Protein AF-A0A0Q5L2V0-F1 (afdb_monomer_lite)

Sequence (134 aa):
MKGKILFVAGAAVGYVLGARAGRGAYVKIKSQAESLWENPNVQKTVQQAEGFVKENAPVVGKKIQEVAGDAAAKAKSVASKSGDSDVADKVGALADKAESKASDAADAVKDAGRGAKGKGEPGSGPLPGVNAGE

Radius of gyration: 19.87 Å; chains: 1; bounding box: 58×36×46 Å

pLDDT: mean 76.83, std 16.6, range [36.69, 93.81]

Foldseek 3Di:
DVVVVVVVVVVVVCCCVVPPPNPPVCVVVVVVVVVVCPDPVNVVVVVVVLVVLLVCLLVVLVVLLVVLLVVLVVQLVVQVVVVDVVSNVVSNVVSVVSNVVSNVVSVVSNVSNVVVVPDDDPPPDDDDDDPPDD

Structure (mmCIF, N/CA/C/O backbone):
data_AF-A0A0Q5L2V0-F1
#
_entry.id   AF-A0A0Q5L2V0-F1
#
loop_
_atom_site.group_PDB
_atom_site.id
_atom_site.type_symbol
_atom_site.label_atom_id
_atom_site.label_alt_id
_atom_site.label_comp_id
_atom_site.label_asym_id
_atom_site.label_entity_id
_atom_site.label_seq_id
_atom_site.pdbx_PDB_ins_code
_atom_site.Cartn_x
_atom_site.Cartn_y
_atom_site.Cartn_z
_atom_site.occupancy
_atom_site.B_iso_or_equiv
_atom_site.auth_seq_id
_atom_site.auth_comp_id
_atom_site.auth_asym_id
_atom_site.auth_atom_id
_atom_site.pdbx_PDB_model_num
ATOM 1 N N . MET A 1 1 ? 11.753 -10.841 10.329 1.00 67.06 1 MET A N 1
ATOM 2 C CA . MET A 1 1 ? 10.650 -11.206 9.402 1.00 67.06 1 MET A CA 1
ATOM 3 C C . MET A 1 1 ? 9.605 -10.101 9.180 1.00 67.06 1 MET A C 1
ATOM 5 O O . MET A 1 1 ? 8.961 -10.117 8.141 1.00 67.06 1 MET A O 1
ATOM 9 N N . LYS A 1 2 ? 9.447 -9.123 10.089 1.00 66.75 2 LYS A N 1
ATOM 10 C CA . LYS A 1 2 ? 8.356 -8.122 10.074 1.00 66.75 2 LYS A CA 1
ATOM 11 C C . LYS A 1 2 ? 8.223 -7.312 8.764 1.00 66.75 2 LYS A C 1
ATOM 13 O O . LYS A 1 2 ? 7.115 -7.130 8.279 1.00 66.75 2 LYS A O 1
ATOM 18 N N . GLY A 1 3 ? 9.337 -6.914 8.140 1.00 79.00 3 GLY A N 1
ATOM 19 C CA . GLY A 1 3 ? 9.311 -6.144 6.883 1.00 79.00 3 GLY A CA 1
ATOM 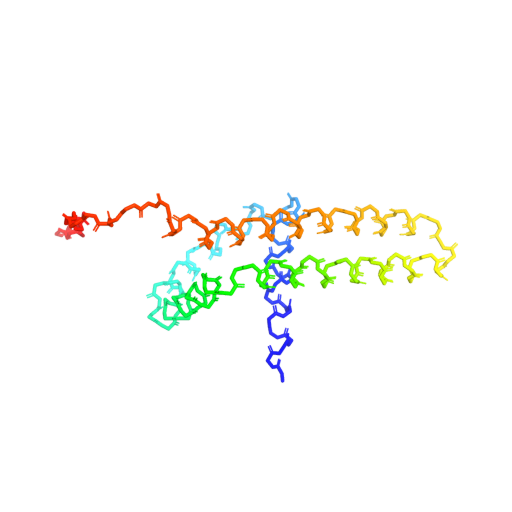20 C C . GLY A 1 3 ? 8.769 -6.909 5.667 1.00 79.00 3 GLY A C 1
ATOM 21 O O . GLY A 1 3 ? 8.180 -6.307 4.778 1.00 79.00 3 GLY A O 1
ATOM 22 N N . LYS A 1 4 ? 8.896 -8.243 5.646 1.00 85.44 4 LYS A N 1
ATOM 23 C CA . LYS A 1 4 ? 8.398 -9.071 4.534 1.00 85.44 4 LYS A CA 1
ATOM 24 C C . LYS A 1 4 ? 6.870 -9.153 4.528 1.00 85.44 4 LYS A C 1
ATOM 26 O O . LYS A 1 4 ? 6.268 -9.155 3.466 1.00 85.44 4 LYS A O 1
ATOM 31 N N . ILE A 1 5 ? 6.254 -9.177 5.710 1.00 88.12 5 ILE A N 1
ATOM 32 C CA . ILE A 1 5 ? 4.794 -9.253 5.859 1.00 88.12 5 ILE A CA 1
ATOM 33 C C . ILE A 1 5 ? 4.144 -7.959 5.361 1.00 88.12 5 ILE A C 1
ATOM 35 O O . ILE A 1 5 ? 3.197 -8.019 4.586 1.00 88.12 5 ILE A O 1
ATOM 39 N N . LEU A 1 6 ? 4.697 -6.798 5.732 1.00 86.44 6 LEU A N 1
ATOM 40 C CA . LEU A 1 6 ? 4.224 -5.502 5.232 1.00 86.44 6 LEU A CA 1
ATOM 41 C C . LEU A 1 6 ? 4.391 -5.373 3.716 1.00 86.44 6 LEU A C 1
ATOM 43 O O . LEU A 1 6 ? 3.486 -4.885 3.048 1.00 86.44 6 LEU A O 1
ATOM 47 N N . PHE A 1 7 ? 5.512 -5.849 3.167 1.00 87.62 7 PHE A N 1
ATOM 48 C CA . PHE A 1 7 ? 5.737 -5.839 1.722 1.00 87.62 7 PHE A CA 1
ATOM 49 C C . PHE A 1 7 ? 4.716 -6.704 0.974 1.00 87.62 7 PHE A C 1
ATOM 51 O O . PHE A 1 7 ? 4.117 -6.243 0.009 1.00 87.62 7 PHE A O 1
ATOM 58 N N . VAL A 1 8 ? 4.467 -7.932 1.443 1.00 90.81 8 VAL A N 1
ATOM 59 C CA . VAL A 1 8 ? 3.471 -8.829 0.835 1.00 90.81 8 VAL A CA 1
ATOM 60 C C . VAL A 1 8 ? 2.061 -8.256 0.964 1.00 90.81 8 VAL A C 1
ATOM 62 O O . VAL A 1 8 ? 1.308 -8.286 -0.004 1.00 90.81 8 VAL A O 1
ATOM 65 N N . ALA A 1 9 ? 1.711 -7.686 2.120 1.00 88.00 9 ALA A N 1
ATOM 66 C CA . ALA A 1 9 ? 0.416 -7.044 2.322 1.00 88.00 9 ALA A CA 1
ATOM 67 C C . ALA A 1 9 ? 0.227 -5.842 1.381 1.00 88.00 9 ALA A C 1
ATOM 69 O O . ALA A 1 9 ? -0.789 -5.755 0.694 1.00 88.00 9 ALA A O 1
ATOM 70 N N . GLY A 1 10 ? 1.223 -4.956 1.284 1.00 86.88 10 GLY A N 1
ATOM 71 C CA . GLY A 1 10 ? 1.196 -3.813 0.370 1.00 86.88 10 GLY A CA 1
ATOM 72 C C . GLY A 1 10 ? 1.131 -4.236 -1.098 1.00 86.88 10 GLY A C 1
ATOM 73 O O . GLY A 1 10 ? 0.352 -3.674 -1.863 1.00 86.88 10 GLY A O 1
ATOM 74 N N . ALA A 1 11 ? 1.877 -5.274 -1.482 1.00 88.94 11 ALA A N 1
ATOM 75 C CA . ALA A 1 11 ? 1.831 -5.837 -2.827 1.00 88.94 11 ALA A CA 1
ATOM 76 C C . ALA A 1 11 ? 0.466 -6.461 -3.145 1.00 88.94 11 ALA A C 1
ATOM 78 O O . ALA A 1 11 ? -0.048 -6.255 -4.239 1.00 88.94 11 ALA A O 1
ATOM 79 N N . ALA A 1 12 ? -0.154 -7.174 -2.201 1.00 85.19 12 ALA A N 1
ATOM 80 C CA . ALA A 1 12 ? -1.489 -7.739 -2.378 1.00 85.19 12 ALA A CA 1
ATOM 81 C C . ALA A 1 12 ? -2.543 -6.638 -2.568 1.00 85.19 12 ALA A C 1
ATOM 83 O O . ALA A 1 12 ? -3.331 -6.695 -3.510 1.00 85.19 12 ALA A O 1
ATOM 84 N N . VAL A 1 13 ? -2.514 -5.600 -1.726 1.00 84.06 13 VAL A N 1
ATOM 85 C CA . VAL A 1 13 ? -3.410 -4.439 -1.843 1.00 84.06 13 VAL A CA 1
ATOM 86 C C . VAL A 1 13 ? -3.183 -3.707 -3.170 1.00 84.06 13 VAL A C 1
ATOM 88 O O . VAL A 1 13 ? -4.137 -3.450 -3.905 1.00 84.06 13 VAL A O 1
ATOM 91 N N . GLY A 1 14 ? -1.926 -3.434 -3.526 1.00 83.31 14 GLY A N 1
ATOM 92 C CA . GLY A 1 14 ? -1.557 -2.787 -4.786 1.00 83.31 14 GLY A CA 1
ATOM 93 C C . GLY A 1 14 ? -1.936 -3.610 -6.018 1.00 83.31 14 GLY A C 1
ATOM 94 O O . GLY A 1 14 ? -2.388 -3.051 -7.013 1.00 83.31 14 GLY A O 1
ATOM 95 N N . TYR A 1 15 ? -1.831 -4.938 -5.946 1.00 81.62 15 TYR A N 1
ATOM 96 C CA . TYR A 1 15 ? -2.258 -5.838 -7.014 1.00 81.62 15 TYR A CA 1
ATOM 97 C C . TYR A 1 15 ? -3.776 -5.830 -7.180 1.00 81.62 15 TYR A C 1
ATOM 99 O O . TYR A 1 15 ? -4.265 -5.762 -8.299 1.00 81.62 15 TYR A O 1
ATOM 107 N N . VAL A 1 16 ? -4.538 -5.832 -6.086 1.00 75.88 16 VAL A N 1
ATOM 108 C CA . VAL A 1 16 ? -6.005 -5.781 -6.140 1.00 75.88 16 VAL A CA 1
ATOM 109 C C . VAL A 1 16 ? -6.509 -4.449 -6.712 1.00 75.88 16 VAL A C 1
ATOM 111 O O . VAL A 1 16 ? -7.464 -4.440 -7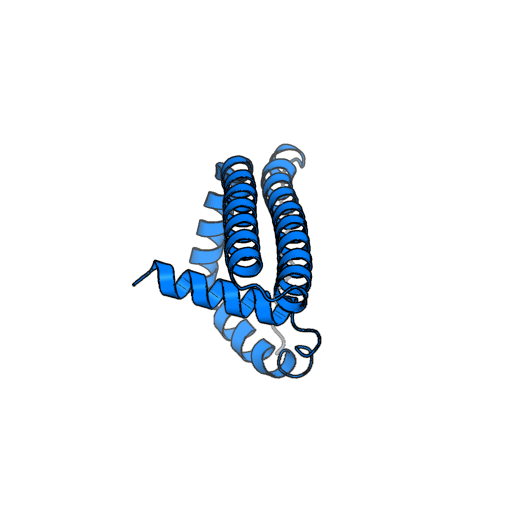.486 1.00 75.88 16 VAL A O 1
ATOM 114 N N . LEU A 1 17 ? -5.860 -3.334 -6.365 1.00 75.25 17 LEU A N 1
ATOM 115 C CA . LEU A 1 17 ? -6.195 -2.000 -6.880 1.00 75.25 17 LEU A CA 1
ATOM 116 C C . LEU A 1 17 ? -5.684 -1.756 -8.313 1.00 75.25 17 LEU A C 1
ATOM 118 O O . LEU A 1 17 ? -6.328 -1.036 -9.072 1.00 75.25 17 LEU A O 1
ATOM 122 N N . GLY A 1 18 ? -4.540 -2.334 -8.691 1.00 70.94 18 GLY A N 1
ATOM 123 C CA . GLY A 1 18 ? -3.891 -2.122 -9.990 1.00 70.94 18 GLY A CA 1
ATOM 124 C C . GLY A 1 18 ? -4.248 -3.149 -11.069 1.00 70.94 18 GLY A C 1
ATOM 125 O O . GLY A 1 18 ? -4.196 -2.837 -12.261 1.00 70.94 18 GLY A O 1
ATOM 126 N N . ALA A 1 19 ? -4.632 -4.371 -10.693 1.00 70.56 19 ALA A N 1
ATOM 127 C CA . ALA A 1 19 ? -5.022 -5.406 -11.639 1.00 70.56 19 ALA A CA 1
ATOM 128 C C . ALA A 1 19 ? -6.480 -5.205 -12.072 1.00 70.56 19 ALA A C 1
ATOM 130 O O . ALA A 1 19 ? -7.427 -5.378 -11.305 1.00 70.56 19 ALA A O 1
ATOM 131 N N . ARG A 1 20 ? -6.665 -4.918 -13.363 1.00 60.03 20 ARG A N 1
ATOM 132 C CA . ARG A 1 20 ? -7.960 -4.673 -14.030 1.00 60.03 20 ARG A CA 1
ATOM 133 C C . ARG A 1 20 ? -9.012 -5.793 -13.842 1.00 60.03 20 ARG A C 1
ATOM 135 O O . ARG A 1 20 ? -10.179 -5.576 -14.152 1.00 60.03 20 ARG A O 1
ATOM 142 N N . ALA A 1 21 ? -8.628 -6.969 -13.335 1.00 59.59 21 ALA A N 1
ATOM 143 C CA . ALA A 1 21 ? -9.460 -8.172 -13.214 1.00 59.59 21 ALA A CA 1
ATOM 144 C C . ALA A 1 21 ? -10.042 -8.451 -11.801 1.00 59.59 21 ALA A C 1
ATOM 146 O O . ALA A 1 21 ? -10.760 -9.431 -11.620 1.00 59.59 21 ALA A O 1
ATOM 147 N N . GLY A 1 22 ? -9.784 -7.615 -10.788 1.00 56.78 22 GLY A N 1
ATOM 148 C CA . GLY A 1 22 ? -10.079 -7.934 -9.375 1.00 56.78 22 GLY A CA 1
ATOM 149 C C . GLY A 1 22 ? -11.554 -7.966 -8.926 1.00 56.78 22 GLY A C 1
ATOM 150 O O . GLY A 1 22 ? -11.837 -8.343 -7.788 1.00 56.78 22 GLY A O 1
ATOM 151 N N . ARG A 1 23 ? -12.525 -7.592 -9.771 1.00 65.19 23 ARG A N 1
ATOM 152 C CA . ARG A 1 23 ? -13.925 -7.385 -9.334 1.00 65.19 23 ARG A CA 1
ATOM 153 C C . ARG A 1 23 ? -14.667 -8.656 -8.887 1.00 65.19 23 ARG A C 1
ATOM 155 O O . ARG A 1 23 ? -15.574 -8.548 -8.071 1.00 65.19 23 ARG A O 1
ATOM 162 N N . GLY A 1 24 ? -14.286 -9.845 -9.365 1.00 61.75 24 GLY A N 1
ATOM 163 C CA . GLY A 1 24 ? -14.976 -11.105 -9.031 1.00 61.75 24 GLY A CA 1
ATOM 164 C C . GLY A 1 24 ? -14.606 -11.704 -7.666 1.00 61.75 24 GLY A C 1
ATOM 165 O O . GLY A 1 24 ? -15.449 -12.301 -7.000 1.00 61.75 24 GLY A O 1
ATOM 166 N N . ALA A 1 25 ? -13.359 -11.521 -7.222 1.00 64.31 25 ALA A N 1
ATOM 167 C CA . ALA A 1 25 ? -12.867 -12.053 -5.946 1.00 64.31 25 ALA A CA 1
ATOM 168 C C . ALA A 1 25 ? -13.222 -11.154 -4.746 1.00 64.31 25 ALA A C 1
ATOM 170 O O . ALA A 1 25 ? -13.333 -11.639 -3.620 1.00 64.31 25 ALA A O 1
ATOM 171 N N . TYR A 1 26 ? -13.463 -9.862 -4.996 1.00 60.19 26 TYR A N 1
ATOM 172 C CA . TYR A 1 26 ? -13.775 -8.864 -3.969 1.00 60.19 26 TYR A CA 1
ATOM 173 C C . TYR A 1 26 ? -15.003 -9.233 -3.130 1.00 60.19 26 TYR A C 1
ATOM 175 O O . TYR A 1 26 ? -14.992 -9.071 -1.914 1.00 60.19 26 TYR A O 1
ATOM 183 N N . VAL A 1 27 ? -16.050 -9.769 -3.764 1.00 64.19 27 VAL A N 1
ATOM 184 C CA . VAL A 1 27 ? -17.341 -10.015 -3.100 1.00 64.19 27 VAL A CA 1
ATOM 185 C C . VAL A 1 27 ? -17.248 -11.147 -2.073 1.00 64.19 27 VAL A C 1
ATOM 187 O O . VAL A 1 27 ? -17.832 -11.045 -1.000 1.00 64.19 27 VAL A O 1
ATOM 190 N N . LYS A 1 28 ? -16.461 -12.196 -2.352 1.00 63.22 28 LYS A N 1
ATOM 191 C CA . LYS A 1 28 ? -16.260 -13.316 -1.413 1.00 63.22 28 LYS A CA 1
ATOM 192 C C . LYS A 1 28 ? -15.306 -12.965 -0.273 1.00 63.22 28 LYS A C 1
ATOM 194 O O . LYS A 1 28 ? -15.464 -13.459 0.837 1.00 63.22 28 LYS A O 1
ATOM 199 N N . ILE A 1 29 ? -14.321 -12.113 -0.544 1.00 68.31 29 ILE A N 1
ATOM 200 C CA . ILE A 1 29 ? -13.357 -11.674 0.469 1.00 68.31 29 ILE A CA 1
ATOM 201 C C . ILE A 1 29 ? -13.990 -10.624 1.389 1.00 68.31 29 ILE A C 1
ATOM 203 O O . ILE A 1 29 ? -13.641 -10.581 2.562 1.00 68.31 29 ILE A O 1
ATOM 207 N N . LYS A 1 30 ? -14.970 -9.846 0.904 1.00 71.00 30 LYS A N 1
ATOM 208 C CA . LYS A 1 30 ? -15.645 -8.797 1.678 1.00 71.00 30 LYS A CA 1
ATOM 209 C C . LYS A 1 30 ? -16.232 -9.307 2.996 1.00 71.00 30 LYS A C 1
ATOM 211 O O . LYS A 1 30 ? -15.923 -8.735 4.029 1.00 71.00 30 LYS A O 1
ATOM 216 N N . SER A 1 31 ? -16.996 -10.400 2.970 1.00 72.38 31 SER A N 1
ATOM 217 C CA . SER A 1 31 ? -17.627 -10.940 4.184 1.00 72.38 31 SER A CA 1
ATOM 218 C C . SER A 1 31 ? -16.594 -11.403 5.221 1.00 72.38 31 SER A C 1
ATOM 220 O O . SER A 1 31 ? -16.742 -11.129 6.406 1.00 72.38 31 SER A O 1
ATOM 222 N N . GLN A 1 32 ? -15.496 -12.027 4.780 1.00 75.88 32 GLN A N 1
ATOM 223 C CA . GLN A 1 32 ? -14.415 -12.425 5.690 1.00 75.88 32 GLN A CA 1
ATOM 224 C C . GLN A 1 32 ? -13.598 -11.227 6.186 1.00 75.88 32 GLN A C 1
ATOM 226 O O . GLN A 1 32 ? -13.134 -11.222 7.323 1.00 75.88 32 GLN A O 1
ATOM 231 N N . ALA A 1 33 ? -13.428 -10.206 5.346 1.00 80.06 33 ALA A N 1
ATOM 232 C CA . ALA A 1 33 ? -12.765 -8.967 5.718 1.00 80.06 33 ALA A CA 1
ATOM 233 C C . ALA A 1 33 ? -13.593 -8.166 6.730 1.00 80.06 33 ALA A C 1
ATOM 235 O O . ALA A 1 33 ? -13.006 -7.631 7.661 1.00 80.06 33 ALA A O 1
ATOM 236 N N . GLU A 1 34 ? -14.923 -8.128 6.598 1.00 78.56 34 GLU A N 1
ATOM 237 C CA . GLU A 1 34 ? -15.835 -7.488 7.557 1.00 78.56 34 GLU A CA 1
ATOM 238 C C . GLU A 1 34 ? -15.709 -8.134 8.943 1.00 78.56 34 GLU A C 1
ATOM 240 O O . GLU A 1 34 ? -15.420 -7.430 9.908 1.00 78.56 34 GLU A O 1
ATOM 245 N N . SER A 1 35 ? -15.764 -9.468 9.042 1.00 78.44 35 SER A N 1
ATOM 246 C CA . SER A 1 35 ? -15.565 -10.160 10.328 1.00 78.44 35 SER A CA 1
ATOM 247 C C . SER A 1 35 ? -14.178 -9.921 10.938 1.00 78.44 35 SER A C 1
ATOM 249 O O . SER A 1 35 ? -14.023 -9.886 12.158 1.00 78.44 35 SER A O 1
ATOM 251 N N . LEU A 1 36 ? -13.145 -9.752 10.106 1.00 84.00 36 LEU A N 1
ATOM 252 C CA . LEU A 1 36 ? -11.800 -9.436 10.585 1.00 84.00 36 LEU A CA 1
ATOM 253 C C . LEU A 1 36 ? -11.671 -7.965 11.012 1.00 84.00 36 LEU A C 1
ATOM 255 O O . LEU A 1 36 ? -10.950 -7.668 11.962 1.00 84.00 36 LEU A O 1
ATOM 259 N N . TRP A 1 37 ? -12.381 -7.058 10.339 1.00 84.38 37 TRP A N 1
ATOM 260 C CA . TRP A 1 37 ? -12.412 -5.623 10.627 1.00 84.38 37 TRP A CA 1
ATOM 261 C C . TRP A 1 37 ? -13.135 -5.303 11.941 1.00 84.38 37 TRP A C 1
ATOM 263 O O . TRP A 1 37 ? -12.738 -4.388 12.662 1.00 84.38 37 TRP A O 1
ATOM 273 N N . GLU A 1 38 ? -14.152 -6.090 12.297 1.00 84.44 38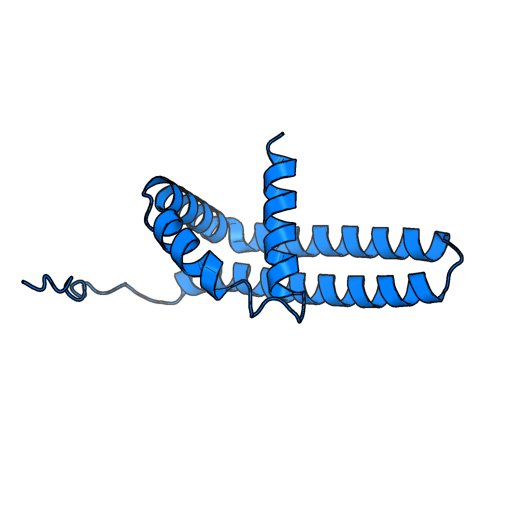 GLU A N 1
ATOM 274 C CA . GLU A 1 38 ? -14.866 -5.974 13.576 1.00 84.44 38 GLU A CA 1
ATOM 275 C C . GLU A 1 38 ? -14.028 -6.416 14.789 1.00 84.44 38 GLU A C 1
ATOM 277 O O . GLU A 1 38 ? -14.387 -6.128 15.931 1.00 84.44 38 GLU A O 1
ATOM 282 N N . ASN A 1 39 ? -12.877 -7.066 14.584 1.00 89.25 39 ASN A N 1
ATOM 283 C CA . ASN A 1 39 ? -12.031 -7.512 15.687 1.00 89.25 39 ASN A CA 1
ATOM 284 C C . ASN A 1 39 ? -11.380 -6.314 16.420 1.00 89.25 39 ASN A C 1
ATOM 286 O O . ASN A 1 39 ? -10.715 -5.488 15.779 1.00 89.25 39 ASN A O 1
ATOM 290 N N . PRO A 1 40 ? -11.448 -6.241 17.767 1.00 83.38 40 PRO A N 1
ATOM 291 C CA . PRO A 1 40 ? -10.879 -5.130 18.540 1.00 83.38 40 PRO A CA 1
ATOM 292 C C . PRO A 1 40 ? -9.368 -4.941 18.327 1.00 83.38 40 PRO A C 1
ATOM 294 O O . PRO A 1 40 ? -8.857 -3.825 18.423 1.00 83.38 40 PRO A O 1
ATOM 297 N N . ASN A 1 41 ? -8.632 -6.005 17.986 1.00 85.44 41 ASN A N 1
ATOM 298 C CA . ASN A 1 41 ? -7.200 -5.909 17.687 1.00 85.44 41 ASN A CA 1
ATOM 299 C C . ASN A 1 41 ? -6.919 -5.143 16.386 1.00 85.44 41 ASN A C 1
ATOM 301 O O . ASN A 1 41 ? -5.932 -4.407 16.299 1.00 85.44 41 ASN A O 1
ATOM 305 N N . VAL A 1 42 ? -7.788 -5.292 15.383 1.00 84.00 42 VAL A N 1
ATOM 306 C CA . VAL A 1 42 ? -7.663 -4.594 14.099 1.00 84.00 42 VAL A CA 1
ATOM 307 C C . VAL A 1 42 ? -8.018 -3.123 14.279 1.00 84.00 42 VAL A C 1
ATOM 309 O O . VAL A 1 42 ? -7.231 -2.271 13.878 1.00 84.00 42 VAL A O 1
ATOM 312 N N . GLN A 1 43 ? -9.100 -2.811 14.996 1.00 85.88 43 GLN A N 1
ATOM 313 C CA . GLN A 1 43 ? -9.470 -1.426 15.312 1.00 85.88 43 GLN A CA 1
ATOM 314 C C . GLN A 1 43 ? -8.369 -0.690 16.083 1.00 85.88 43 GLN A C 1
ATOM 316 O O . GLN A 1 43 ? -8.008 0.429 15.723 1.00 85.88 43 GLN A O 1
ATOM 321 N N . LYS A 1 44 ? -7.768 -1.335 17.093 1.00 85.62 44 LYS A N 1
ATOM 322 C CA . LYS A 1 44 ? -6.656 -0.749 17.855 1.00 85.62 44 LYS A CA 1
ATOM 323 C C . LYS A 1 44 ? -5.444 -0.467 16.967 1.00 85.62 44 LYS A C 1
ATOM 325 O O . LYS A 1 44 ? -4.819 0.581 17.095 1.00 85.62 44 LYS A O 1
ATOM 330 N N . THR A 1 45 ? -5.125 -1.383 16.054 1.00 85.06 45 THR A N 1
ATOM 331 C CA . THR A 1 45 ? -3.996 -1.228 15.126 1.00 85.06 45 THR A CA 1
ATOM 332 C C . THR A 1 45 ? -4.258 -0.120 14.103 1.00 85.06 45 THR A C 1
ATOM 334 O O . THR A 1 45 ? -3.361 0.673 13.827 1.00 85.06 45 THR A O 1
ATOM 337 N N . VAL A 1 46 ? -5.486 -0.018 13.582 1.00 86.25 46 VAL A N 1
ATOM 338 C CA . VAL A 1 46 ? -5.901 1.060 12.668 1.00 86.25 46 VAL A CA 1
ATOM 339 C C . VAL A 1 46 ? -5.832 2.411 13.372 1.00 86.25 46 VAL A C 1
ATOM 341 O O . VAL A 1 46 ? -5.189 3.316 12.857 1.00 86.25 46 VAL A O 1
ATOM 344 N N . GLN A 1 47 ? -6.376 2.534 14.584 1.00 83.62 47 GLN A N 1
ATOM 345 C CA . GLN A 1 47 ? -6.312 3.775 15.365 1.00 83.62 47 GLN A CA 1
ATOM 346 C C . GLN A 1 47 ? -4.869 4.197 15.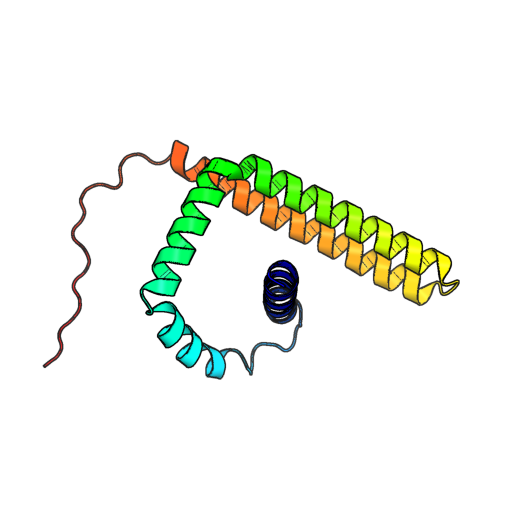681 1.00 83.62 47 GLN A C 1
ATOM 348 O O . GLN A 1 47 ? -4.527 5.375 15.593 1.00 83.62 47 GLN A O 1
ATOM 353 N N . GLN A 1 48 ? -3.993 3.244 16.018 1.00 83.44 48 GLN A N 1
ATOM 354 C CA . GLN A 1 48 ? -2.568 3.520 16.227 1.00 83.44 48 GLN A CA 1
ATOM 355 C C . GLN A 1 48 ? -1.882 3.999 14.943 1.00 83.44 48 GLN A C 1
ATOM 357 O O . GLN A 1 48 ? -1.093 4.945 14.979 1.00 83.44 48 GLN A O 1
ATOM 362 N N . ALA A 1 49 ? -2.189 3.367 13.809 1.00 82.38 49 ALA A N 1
ATOM 363 C CA . ALA A 1 49 ? -1.663 3.767 12.512 1.00 82.38 49 ALA A CA 1
ATOM 364 C C . ALA A 1 49 ? -2.182 5.150 12.090 1.00 82.38 49 ALA A C 1
ATOM 366 O O . ALA A 1 49 ? -1.391 5.972 11.641 1.00 82.38 49 ALA A O 1
ATOM 367 N N . GLU A 1 50 ? -3.467 5.443 12.287 1.00 80.62 50 GLU A N 1
ATOM 368 C CA . GLU A 1 50 ? -4.064 6.755 12.024 1.00 80.62 50 GLU A CA 1
ATOM 369 C C . GLU A 1 50 ? -3.432 7.848 12.884 1.00 80.62 50 GLU A C 1
ATOM 371 O O . GLU A 1 50 ? -3.087 8.904 12.360 1.00 80.62 50 GLU A O 1
ATOM 376 N N . GLY A 1 51 ? -3.216 7.593 14.178 1.00 79.31 51 GLY A N 1
ATOM 377 C CA . GLY A 1 51 ? -2.519 8.525 15.065 1.00 79.31 51 GLY A CA 1
ATOM 378 C C . GLY A 1 51 ? -1.100 8.822 14.578 1.00 79.31 51 GLY A C 1
ATOM 379 O O . GLY A 1 51 ? -0.724 9.984 14.421 1.00 79.31 51 GLY A O 1
ATOM 380 N N . PHE A 1 52 ? -0.347 7.773 14.238 1.00 82.25 52 PHE A N 1
ATOM 381 C CA . PHE A 1 52 ? 1.011 7.909 13.717 1.00 82.25 52 PHE A CA 1
ATOM 382 C C . PHE A 1 52 ? 1.054 8.660 12.380 1.00 82.25 52 PHE A C 1
ATOM 384 O O . PHE A 1 52 ? 1.887 9.550 12.199 1.00 82.25 52 PHE A O 1
ATOM 391 N N . VAL A 1 53 ? 0.155 8.326 11.448 1.00 80.38 53 VAL A N 1
ATOM 392 C CA . VAL A 1 53 ? 0.045 8.982 10.139 1.00 80.38 53 VAL A CA 1
ATOM 393 C C . VAL A 1 53 ? -0.379 10.430 10.302 1.00 80.38 53 VAL A C 1
ATOM 395 O O . VAL A 1 53 ? 0.167 11.279 9.623 1.00 80.38 53 VAL A O 1
ATOM 398 N N . LYS A 1 54 ? -1.295 10.754 11.210 1.00 79.62 54 LYS A N 1
ATOM 399 C CA . LYS A 1 54 ? -1.745 12.130 11.437 1.00 79.62 54 LYS A CA 1
ATOM 400 C C . LYS A 1 54 ? -0.631 13.019 11.988 1.00 79.62 54 LYS A C 1
ATOM 402 O O . LYS A 1 54 ? -0.483 14.156 11.549 1.00 79.62 54 LYS A O 1
ATOM 407 N N . GLU A 1 55 ? 0.171 12.491 12.907 1.00 82.38 55 GLU A N 1
ATOM 408 C CA . GLU A 1 55 ? 1.306 13.204 13.502 1.00 82.38 55 GLU A CA 1
ATOM 409 C C . GLU A 1 55 ? 2.489 13.328 12.527 1.00 82.38 55 GLU A C 1
ATOM 411 O O . GLU A 1 55 ? 3.144 14.366 12.457 1.00 82.38 55 GLU A O 1
ATOM 416 N N . ASN A 1 56 ? 2.723 12.295 11.713 1.00 84.69 56 ASN A N 1
ATOM 417 C CA . ASN A 1 56 ? 3.880 12.206 10.821 1.00 84.69 56 ASN A CA 1
ATOM 418 C C . ASN A 1 56 ? 3.521 12.343 9.335 1.00 84.69 56 ASN A C 1
ATOM 420 O O . ASN A 1 56 ? 4.366 12.082 8.481 1.00 84.69 56 ASN A O 1
ATOM 424 N N . ALA A 1 57 ? 2.307 12.786 9.003 1.00 85.00 57 ALA A N 1
ATOM 425 C CA . ALA A 1 57 ? 1.774 12.897 7.642 1.00 85.00 57 ALA A CA 1
ATOM 426 C C . ALA A 1 57 ? 2.759 13.525 6.640 1.00 85.00 57 ALA A C 1
ATOM 428 O O . ALA A 1 57 ? 3.027 12.909 5.604 1.00 85.00 57 ALA A O 1
ATOM 429 N N . PRO A 1 58 ? 3.370 14.698 6.918 1.00 80.69 58 PRO A N 1
ATOM 430 C CA . PRO A 1 58 ? 4.311 15.299 5.976 1.00 80.69 58 PRO A CA 1
ATOM 431 C C . PRO A 1 58 ? 5.607 14.492 5.813 1.00 80.69 58 PRO A C 1
ATOM 433 O O . PRO A 1 58 ? 6.216 14.539 4.747 1.00 80.69 58 PRO A O 1
ATOM 436 N N . VAL A 1 59 ? 6.036 13.756 6.842 1.00 85.88 59 VAL A N 1
ATOM 437 C CA . VAL A 1 59 ? 7.248 12.922 6.809 1.00 85.88 59 VAL A CA 1
ATOM 438 C C . VAL A 1 59 ? 6.974 11.619 6.060 1.00 85.88 59 VAL A C 1
ATOM 440 O O . VAL A 1 59 ? 7.758 11.224 5.201 1.00 85.88 59 VAL A O 1
ATOM 443 N N . VAL A 1 60 ? 5.839 10.977 6.342 1.00 86.25 60 VAL A N 1
ATOM 444 C CA . VAL A 1 60 ? 5.406 9.732 5.699 1.00 86.25 60 VAL A CA 1
ATOM 445 C C . VAL A 1 60 ? 5.133 9.962 4.215 1.00 86.25 60 VAL A C 1
ATOM 447 O O . VAL A 1 60 ? 5.635 9.199 3.396 1.00 86.25 60 VAL A O 1
ATOM 450 N N . GLY A 1 61 ? 4.432 11.043 3.854 1.00 86.19 61 GLY A N 1
ATOM 451 C CA . GLY A 1 61 ? 4.176 11.394 2.454 1.00 86.19 61 GLY A CA 1
ATOM 452 C C . GLY A 1 61 ? 5.467 11.601 1.657 1.00 86.19 61 GLY A C 1
ATOM 453 O O . GLY A 1 61 ? 5.657 10.969 0.620 1.00 86.19 61 GLY A O 1
ATOM 454 N N . LYS A 1 62 ? 6.412 12.398 2.180 1.00 87.12 62 LYS A N 1
ATOM 455 C CA . LYS A 1 62 ? 7.724 12.591 1.534 1.00 87.12 62 LYS A CA 1
ATOM 456 C C . LYS A 1 62 ? 8.486 11.280 1.370 1.00 87.12 62 LYS A C 1
ATOM 458 O O . LYS A 1 62 ? 9.025 11.016 0.304 1.00 87.12 62 LYS A O 1
ATOM 463 N N . LYS A 1 63 ? 8.496 10.441 2.407 1.00 89.19 63 LYS A N 1
ATOM 464 C CA . LYS A 1 63 ? 9.222 9.169 2.386 1.00 89.19 63 LYS A CA 1
ATOM 465 C C . LYS A 1 63 ? 8.618 8.164 1.407 1.00 89.19 63 LYS A C 1
ATOM 467 O O . LYS A 1 63 ? 9.359 7.402 0.799 1.00 89.19 63 LYS A O 1
ATOM 472 N N . ILE A 1 64 ? 7.296 8.167 1.236 1.00 88.19 64 ILE A N 1
ATOM 473 C CA . ILE A 1 64 ? 6.613 7.365 0.212 1.00 88.19 64 ILE A CA 1
ATOM 474 C C . ILE A 1 64 ? 7.041 7.817 -1.186 1.00 88.19 64 ILE A C 1
ATOM 476 O O . ILE A 1 64 ? 7.396 6.970 -2.001 1.00 88.19 64 ILE A O 1
ATOM 480 N N . GLN A 1 65 ? 7.054 9.128 -1.444 1.00 87.94 65 GLN A N 1
ATOM 481 C CA . GLN A 1 65 ? 7.463 9.685 -2.735 1.00 87.94 65 GLN A CA 1
ATOM 482 C C . GLN A 1 65 ? 8.937 9.380 -3.051 1.00 87.94 65 GLN A C 1
ATOM 484 O O . GLN A 1 65 ? 9.245 8.923 -4.146 1.00 87.94 65 GLN A O 1
ATOM 489 N N . GLU A 1 66 ? 9.834 9.567 -2.081 1.00 90.44 66 GLU A N 1
ATOM 490 C CA . GLU A 1 66 ? 11.274 9.317 -2.232 1.00 90.44 66 GLU A CA 1
ATOM 491 C C . GLU A 1 66 ? 11.567 7.832 -2.488 1.00 90.44 66 GLU A C 1
ATOM 493 O O . GLU A 1 66 ? 12.197 7.481 -3.482 1.00 90.44 66 GLU A O 1
ATOM 498 N N . VAL A 1 67 ? 11.012 6.933 -1.663 1.00 90.88 67 VAL A N 1
ATOM 499 C CA . VAL A 1 67 ? 11.200 5.481 -1.831 1.00 90.88 67 VAL A CA 1
ATOM 500 C C . VAL A 1 67 ? 10.607 4.985 -3.151 1.00 90.88 67 VAL A C 1
ATOM 502 O O . VAL A 1 67 ? 11.181 4.092 -3.778 1.00 90.88 67 VAL A O 1
ATOM 505 N N . ALA A 1 68 ? 9.470 5.542 -3.579 1.00 89.94 68 ALA A N 1
ATOM 506 C CA . ALA A 1 68 ? 8.872 5.206 -4.864 1.00 89.94 68 ALA A CA 1
ATOM 507 C C . ALA A 1 68 ? 9.760 5.655 -6.032 1.00 89.94 68 ALA A C 1
ATOM 509 O O . ALA A 1 68 ? 10.000 4.848 -6.929 1.00 89.94 68 ALA A O 1
ATOM 510 N N . GLY A 1 69 ? 10.296 6.879 -5.988 1.00 91.06 69 GLY A N 1
ATOM 511 C CA . GLY A 1 69 ? 11.194 7.399 -7.021 1.00 91.06 69 GLY A CA 1
ATOM 512 C C . GLY A 1 69 ? 12.516 6.636 -7.105 1.00 91.06 69 GLY A C 1
ATOM 513 O O . GLY A 1 69 ? 12.942 6.239 -8.188 1.00 91.06 69 GLY A O 1
ATOM 514 N N . ASP A 1 70 ? 13.128 6.302 -5.967 1.00 93.25 70 ASP A N 1
ATOM 515 C CA . ASP A 1 70 ? 14.329 5.459 -5.923 1.00 93.25 70 ASP A CA 1
ATOM 516 C C . ASP A 1 70 ? 14.084 4.055 -6.495 1.00 93.25 70 ASP A C 1
ATOM 518 O O . ASP A 1 70 ? 14.913 3.506 -7.230 1.00 93.25 70 ASP A O 1
ATOM 522 N N . ALA A 1 71 ? 12.943 3.446 -6.159 1.00 90.56 71 ALA A N 1
ATOM 523 C CA . ALA A 1 71 ? 12.570 2.133 -6.673 1.00 90.56 71 ALA A CA 1
ATOM 524 C C . ALA A 1 71 ? 12.286 2.178 -8.184 1.00 90.56 71 ALA A C 1
ATOM 526 O O . ALA A 1 71 ? 12.754 1.302 -8.915 1.00 90.56 71 ALA A O 1
ATOM 527 N N . ALA A 1 72 ? 11.581 3.211 -8.650 1.00 91.62 72 ALA A N 1
ATOM 528 C CA . ALA A 1 72 ? 11.303 3.478 -10.057 1.00 91.62 72 ALA A CA 1
ATOM 529 C C . ALA A 1 72 ? 12.600 3.669 -10.861 1.00 91.62 72 ALA A C 1
ATOM 531 O O . ALA A 1 72 ? 12.811 2.995 -11.873 1.00 91.62 72 ALA A O 1
ATOM 532 N N . ALA A 1 73 ? 13.517 4.505 -10.369 1.00 92.38 73 ALA A N 1
ATOM 533 C CA . ALA A 1 73 ? 14.809 4.760 -10.998 1.00 92.38 73 ALA A CA 1
ATOM 534 C C . ALA A 1 73 ? 15.677 3.494 -11.071 1.00 92.38 73 ALA A C 1
ATOM 536 O O . ALA A 1 73 ? 16.258 3.193 -12.120 1.00 92.38 73 ALA A O 1
ATOM 537 N N . LYS A 1 74 ? 15.732 2.701 -9.991 1.00 93.38 74 LYS A N 1
ATOM 538 C CA . LYS A 1 74 ? 16.442 1.410 -9.991 1.00 93.38 74 LYS A CA 1
ATOM 539 C C . LYS A 1 74 ? 15.828 0.423 -10.976 1.00 93.38 74 LYS A C 1
ATOM 541 O O . LYS A 1 74 ? 16.575 -0.218 -11.713 1.00 93.38 74 LYS A O 1
ATOM 546 N N . ALA A 1 75 ? 14.501 0.318 -11.021 1.00 90.94 75 ALA A N 1
ATOM 547 C CA . ALA A 1 75 ? 13.808 -0.557 -11.961 1.00 90.94 75 ALA A CA 1
ATOM 548 C C . ALA A 1 75 ? 14.114 -0.167 -13.415 1.00 90.94 75 ALA A C 1
ATOM 550 O O . ALA A 1 75 ? 14.503 -1.024 -14.208 1.00 90.94 75 ALA A O 1
ATOM 551 N N . LYS A 1 76 ? 14.042 1.131 -13.741 1.00 90.44 76 LYS A N 1
ATOM 552 C CA . LYS A 1 76 ? 14.380 1.660 -15.070 1.00 90.44 76 LYS A CA 1
ATOM 553 C C . LYS A 1 76 ? 15.843 1.394 -15.433 1.00 90.44 76 LYS A C 1
ATOM 555 O O . LYS A 1 76 ? 16.120 0.926 -16.530 1.00 90.44 76 LYS A O 1
ATOM 560 N N . SER A 1 77 ? 16.776 1.597 -14.498 1.00 92.25 77 SER A N 1
ATOM 561 C CA . SER A 1 77 ? 18.208 1.340 -14.717 1.00 92.25 77 SER A CA 1
ATOM 562 C C . SER A 1 77 ? 18.517 -0.139 -14.980 1.00 92.25 77 SER A C 1
ATOM 564 O O . SER A 1 77 ? 19.310 -0.457 -15.867 1.00 92.25 77 SER A O 1
ATOM 566 N N . VAL A 1 78 ? 17.885 -1.055 -14.239 1.00 93.81 78 VAL A N 1
ATOM 567 C CA . VAL A 1 78 ? 18.027 -2.502 -14.473 1.00 93.81 78 VAL A CA 1
ATOM 568 C C . VAL A 1 78 ? 17.422 -2.890 -15.824 1.00 93.81 78 VAL A C 1
ATOM 570 O O . VAL A 1 78 ? 18.046 -3.637 -16.575 1.00 93.81 78 VAL A O 1
ATOM 573 N N . ALA A 1 79 ? 16.263 -2.332 -16.177 1.00 91.31 79 ALA A N 1
ATOM 574 C CA . ALA A 1 79 ? 15.627 -2.587 -17.465 1.00 91.31 79 ALA A CA 1
ATOM 575 C C . ALA A 1 79 ? 16.487 -2.089 -18.642 1.00 91.31 79 ALA A C 1
ATOM 577 O O . ALA A 1 79 ? 16.735 -2.843 -19.576 1.00 91.31 79 ALA A O 1
ATOM 578 N N . SER A 1 80 ? 17.072 -0.890 -18.556 1.00 87.25 80 SER A N 1
ATOM 579 C CA . SER A 1 80 ? 18.010 -0.387 -19.572 1.00 87.25 80 SER A CA 1
ATOM 580 C C . SER A 1 80 ? 19.271 -1.247 -19.717 1.00 87.25 80 SER A C 1
ATOM 582 O O . SER A 1 80 ? 19.788 -1.397 -20.819 1.00 87.25 80 SER A O 1
ATOM 584 N N . LYS A 1 81 ? 19.763 -1.850 -18.627 1.00 90.75 81 LYS A N 1
ATOM 585 C CA . LYS A 1 81 ? 20.908 -2.781 -18.667 1.00 90.75 81 LYS A CA 1
ATOM 586 C C . LYS A 1 81 ? 20.568 -4.144 -19.267 1.00 90.75 81 LYS A C 1
ATOM 588 O O . LYS A 1 81 ? 21.481 -4.898 -19.582 1.00 90.75 81 LYS A O 1
ATOM 593 N N . SER A 1 82 ? 19.283 -4.459 -19.414 1.00 86.31 82 SER A N 1
ATOM 594 C CA . SER A 1 82 ? 18.822 -5.736 -19.967 1.00 86.31 82 SER A CA 1
ATOM 595 C C . SER A 1 82 ? 19.069 -5.840 -21.476 1.00 86.31 82 SER A C 1
ATOM 597 O O . SER A 1 82 ? 18.996 -6.934 -22.021 1.00 86.31 82 SER A O 1
ATOM 599 N N . GLY A 1 83 ? 19.341 -4.716 -22.154 1.00 83.81 83 GLY A N 1
ATOM 600 C CA . GLY A 1 83 ? 19.522 -4.653 -23.610 1.00 83.81 83 GLY A CA 1
ATOM 601 C C . GLY A 1 83 ? 18.229 -4.815 -24.417 1.00 83.81 83 GLY A C 1
ATOM 602 O O . GLY A 1 83 ? 18.262 -4.697 -25.637 1.00 83.81 83 GLY A O 1
ATOM 603 N N . ASP A 1 84 ? 17.101 -5.049 -23.746 1.00 89.94 84 ASP A N 1
ATOM 604 C CA . ASP A 1 84 ? 15.785 -5.241 -24.345 1.00 89.94 84 ASP A CA 1
ATOM 605 C C . ASP A 1 84 ? 14.980 -3.936 -24.255 1.00 89.94 84 ASP A C 1
ATOM 607 O O . ASP A 1 84 ? 14.577 -3.499 -23.170 1.00 89.94 84 ASP A O 1
ATOM 611 N N . SER A 1 85 ? 14.819 -3.271 -25.401 1.00 86.06 85 SER A N 1
ATOM 612 C CA . SER A 1 85 ? 14.143 -1.974 -25.494 1.00 86.06 85 SER A CA 1
ATOM 613 C C . SER A 1 85 ? 12.663 -2.075 -25.122 1.00 86.06 85 SER A C 1
ATOM 615 O O . SER A 1 85 ? 12.178 -1.239 -24.365 1.00 86.06 85 SER A O 1
ATOM 617 N N . ASP A 1 86 ? 11.974 -3.143 -25.531 1.00 91.69 86 ASP A N 1
ATOM 618 C CA . ASP A 1 86 ? 10.566 -3.378 -25.195 1.00 91.69 86 ASP A CA 1
ATOM 619 C C . ASP A 1 86 ? 10.339 -3.516 -23.682 1.00 91.69 86 ASP A C 1
ATOM 621 O O . ASP A 1 86 ? 9.357 -3.006 -23.127 1.00 91.69 86 ASP A O 1
ATOM 625 N N . VAL A 1 87 ? 11.246 -4.204 -22.985 1.00 90.50 87 VAL A N 1
ATOM 626 C CA . VAL A 1 87 ? 11.229 -4.315 -21.523 1.00 90.50 87 VAL A CA 1
ATOM 627 C C . VAL A 1 87 ? 11.554 -2.970 -20.878 1.00 90.50 87 VAL A C 1
ATOM 629 O O . VAL A 1 87 ? 10.882 -2.593 -19.916 1.00 90.50 87 VAL A O 1
ATOM 632 N N . ALA A 1 88 ? 12.526 -2.219 -21.401 1.00 91.12 88 ALA A N 1
ATOM 633 C CA . ALA A 1 88 ? 12.863 -0.890 -20.894 1.00 91.12 88 ALA A CA 1
ATOM 634 C C . ALA A 1 88 ? 11.686 0.094 -20.999 1.00 91.12 88 ALA A C 1
ATOM 636 O O . ALA A 1 88 ? 11.392 0.790 -20.024 1.00 91.12 88 ALA A O 1
ATOM 637 N N . ASP A 1 89 ? 10.966 0.096 -22.122 1.00 92.50 89 ASP A N 1
ATOM 638 C CA . ASP A 1 89 ? 9.797 0.950 -22.345 1.00 92.50 89 ASP A CA 1
ATOM 639 C C . ASP A 1 89 ? 8.626 0.570 -21.430 1.00 92.50 89 ASP A C 1
ATOM 641 O O . ASP A 1 89 ? 8.015 1.430 -20.787 1.00 92.50 89 ASP A O 1
ATOM 645 N N . LYS A 1 90 ? 8.340 -0.732 -21.292 1.00 92.50 90 LYS A N 1
ATOM 646 C CA . LYS A 1 90 ? 7.276 -1.218 -20.398 1.00 92.50 90 LYS A CA 1
ATOM 647 C C . LYS A 1 90 ? 7.578 -0.928 -18.934 1.00 92.50 90 LYS A C 1
ATOM 649 O O . LYS A 1 90 ? 6.683 -0.498 -18.207 1.00 92.50 90 LYS A O 1
ATOM 654 N N . VAL A 1 91 ? 8.814 -1.164 -18.494 1.00 92.25 91 VAL A N 1
ATOM 655 C CA . VAL A 1 91 ? 9.237 -0.885 -17.116 1.00 92.25 91 VAL A CA 1
ATOM 656 C C . VAL A 1 91 ? 9.263 0.617 -16.857 1.00 92.25 91 VAL A C 1
ATOM 658 O O . VAL A 1 91 ? 8.815 1.032 -15.792 1.00 92.25 91 VAL A O 1
ATOM 661 N N . GLY A 1 92 ? 9.697 1.428 -17.827 1.00 91.06 92 GLY A N 1
ATOM 662 C CA . GLY A 1 92 ? 9.616 2.887 -17.767 1.00 91.06 92 GLY A CA 1
ATOM 663 C C . GLY A 1 92 ? 8.185 3.355 -17.516 1.00 91.06 92 GLY A C 1
ATOM 664 O O . GLY A 1 92 ? 7.909 3.942 -16.476 1.00 91.06 92 GLY A O 1
ATOM 665 N N . ALA A 1 93 ? 7.247 2.963 -18.381 1.00 91.12 93 ALA A N 1
ATOM 666 C CA . ALA A 1 93 ? 5.841 3.337 -18.242 1.00 91.12 93 ALA A CA 1
ATOM 667 C C . ALA A 1 93 ? 5.206 2.864 -16.918 1.00 91.12 93 ALA A C 1
ATOM 669 O O . ALA A 1 93 ? 4.326 3.533 -16.366 1.00 91.12 93 ALA A O 1
ATOM 670 N N . LEU A 1 94 ? 5.624 1.703 -16.398 1.00 88.31 94 LEU A N 1
ATOM 671 C CA . LEU A 1 94 ? 5.165 1.205 -15.101 1.00 88.31 94 LEU A CA 1
ATOM 672 C C . LEU A 1 94 ? 5.739 2.026 -13.938 1.00 88.31 94 LEU A C 1
ATOM 674 O O . LEU A 1 94 ? 5.016 2.315 -12.986 1.00 88.31 94 LEU A O 1
ATOM 678 N N . ALA A 1 95 ? 7.016 2.396 -14.026 1.00 91.00 95 ALA A N 1
ATOM 679 C CA . ALA A 1 95 ? 7.727 3.199 -13.040 1.00 91.00 95 ALA A CA 1
ATOM 680 C C . ALA A 1 95 ? 7.154 4.623 -12.964 1.00 91.00 95 ALA A C 1
ATOM 682 O O . ALA A 1 95 ? 6.815 5.077 -11.873 1.00 91.00 95 ALA A O 1
ATOM 683 N N . ASP A 1 96 ? 6.916 5.263 -14.113 1.00 89.31 96 ASP A N 1
ATOM 684 C CA . ASP A 1 96 ? 6.281 6.584 -14.202 1.00 89.31 96 ASP A CA 1
ATOM 685 C C . ASP A 1 96 ? 4.864 6.563 -13.593 1.00 89.31 96 ASP A C 1
ATOM 687 O O . ASP A 1 96 ? 4.461 7.444 -12.828 1.00 89.31 96 ASP A O 1
ATOM 691 N N . LYS A 1 97 ? 4.098 5.497 -13.861 1.00 88.25 97 LYS A N 1
ATOM 692 C CA . LYS A 1 97 ? 2.760 5.313 -13.279 1.00 88.25 97 LYS A CA 1
ATOM 693 C C . LYS A 1 97 ? 2.806 5.067 -11.768 1.00 88.25 97 LYS A C 1
ATOM 695 O O . LYS A 1 97 ? 1.918 5.533 -11.054 1.00 88.25 97 LYS A O 1
ATOM 700 N N . ALA A 1 98 ? 3.808 4.339 -11.280 1.00 86.19 98 ALA A N 1
ATOM 701 C CA . ALA A 1 98 ? 3.991 4.085 -9.856 1.00 86.19 98 ALA A CA 1
ATOM 702 C C . ALA A 1 98 ? 4.373 5.364 -9.096 1.00 86.19 98 ALA A C 1
ATOM 704 O O . ALA A 1 98 ? 3.804 5.623 -8.039 1.00 86.19 98 ALA A O 1
ATOM 705 N N . GLU A 1 99 ? 5.262 6.189 -9.651 1.00 87.25 99 GLU A N 1
ATOM 706 C CA . GLU A 1 99 ? 5.677 7.469 -9.064 1.00 87.25 99 GLU A CA 1
ATOM 707 C C . GLU A 1 99 ? 4.514 8.473 -8.990 1.00 87.25 99 GLU A C 1
ATOM 709 O O . GLU A 1 99 ? 4.288 9.105 -7.953 1.00 87.25 99 GLU A O 1
ATOM 714 N N . SER A 1 100 ? 3.689 8.537 -10.042 1.00 87.50 100 SER A N 1
ATOM 715 C CA . SER A 1 100 ? 2.457 9.334 -10.040 1.00 87.50 100 SER A CA 1
ATOM 716 C C . SER A 1 100 ? 1.468 8.865 -8.964 1.00 87.50 100 SER A C 1
ATOM 718 O O . SER A 1 100 ? 0.966 9.682 -8.194 1.00 87.50 100 SER A O 1
ATOM 720 N N . LYS A 1 101 ? 1.231 7.552 -8.839 1.00 86.94 101 LYS A N 1
ATOM 721 C CA . LYS A 1 101 ? 0.310 7.002 -7.826 1.00 86.94 101 LYS A CA 1
ATOM 722 C C . LYS A 1 101 ? 0.837 7.136 -6.398 1.00 86.94 101 LYS A C 1
ATOM 724 O O . LYS A 1 101 ? 0.048 7.303 -5.471 1.00 86.94 101 LYS A O 1
ATOM 729 N N . ALA A 1 102 ? 2.153 7.073 -6.216 1.00 88.56 102 ALA A N 1
ATOM 730 C CA . ALA A 1 102 ? 2.795 7.343 -4.937 1.00 88.56 102 ALA A CA 1
ATOM 731 C C . ALA A 1 102 ? 2.662 8.821 -4.542 1.00 88.56 102 ALA A C 1
ATOM 733 O O . ALA A 1 102 ? 2.446 9.105 -3.367 1.00 88.56 102 ALA A O 1
ATOM 734 N N . SER A 1 103 ? 2.727 9.738 -5.512 1.00 86.25 103 SER A N 1
ATOM 735 C CA . SER A 1 103 ? 2.511 11.172 -5.283 1.00 86.25 103 SER A CA 1
ATOM 736 C C . SER A 1 103 ? 1.058 11.461 -4.893 1.00 86.25 103 SER A C 1
ATOM 738 O O . SER A 1 103 ? 0.832 12.073 -3.855 1.00 86.25 103 SER A O 1
ATOM 740 N N . ASP A 1 104 ? 0.079 10.895 -5.615 1.00 88.12 104 ASP A N 1
ATOM 741 C CA . ASP A 1 104 ? -1.350 10.970 -5.252 1.00 88.12 104 ASP A CA 1
ATOM 742 C C . ASP A 1 104 ? -1.597 10.495 -3.802 1.00 88.12 104 ASP A C 1
ATOM 744 O O . ASP A 1 104 ? -2.325 11.120 -3.029 1.00 88.12 104 ASP A O 1
ATOM 748 N N . ALA A 1 105 ? -0.975 9.376 -3.414 1.00 83.75 105 ALA A N 1
ATOM 749 C CA . ALA A 1 105 ? -1.096 8.819 -2.069 1.00 83.75 105 ALA A CA 1
ATOM 750 C C . ALA A 1 105 ? -0.375 9.669 -1.007 1.00 83.75 105 ALA A C 1
ATOM 752 O O . ALA A 1 105 ? -0.874 9.811 0.112 1.00 83.75 105 ALA A O 1
ATOM 753 N N . ALA A 1 106 ? 0.784 10.242 -1.341 1.00 87.56 106 ALA A N 1
ATOM 754 C CA . ALA A 1 106 ? 1.525 11.144 -0.468 1.00 87.56 106 ALA A CA 1
ATOM 755 C C . ALA A 1 106 ? 0.743 12.438 -0.206 1.00 87.56 106 ALA A C 1
ATOM 757 O O . ALA A 1 106 ? 0.690 12.889 0.942 1.00 87.56 106 ALA A O 1
ATOM 758 N N . ASP A 1 107 ? 0.096 12.994 -1.233 1.00 85.25 107 ASP A N 1
ATOM 759 C CA . ASP A 1 107 ? -0.786 14.150 -1.098 1.00 85.25 107 ASP A CA 1
ATOM 760 C C . ASP A 1 107 ? -2.020 13.811 -0.263 1.00 85.25 107 ASP A C 1
ATOM 762 O O . ASP A 1 107 ? -2.320 14.543 0.674 1.00 85.25 107 ASP A O 1
ATOM 766 N N . ALA A 1 108 ? -2.664 12.660 -0.481 1.00 84.38 108 ALA A N 1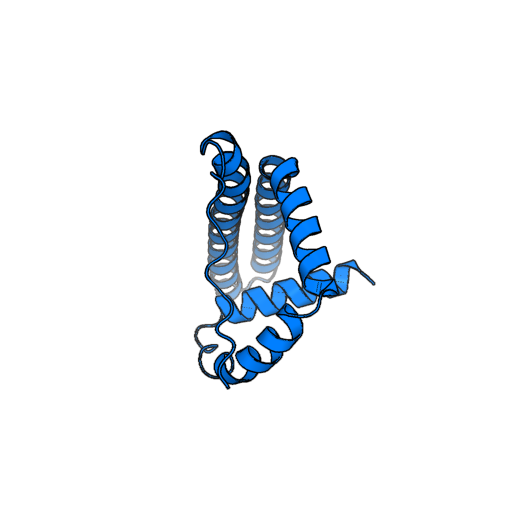
ATOM 767 C CA . ALA A 1 108 ? -3.791 12.223 0.348 1.00 84.38 108 ALA A CA 1
ATOM 768 C C . ALA A 1 108 ? -3.411 12.044 1.833 1.00 84.38 108 ALA A C 1
ATOM 770 O O . ALA A 1 108 ? -4.151 12.464 2.724 1.00 84.38 108 ALA A O 1
ATOM 771 N N . VAL A 1 109 ? -2.236 11.471 2.119 1.00 82.81 109 VAL A N 1
ATOM 772 C CA . VAL A 1 109 ? -1.700 11.339 3.487 1.00 82.81 109 VAL A CA 1
ATOM 773 C C . VAL A 1 109 ? -1.426 12.706 4.112 1.00 82.81 109 VAL A C 1
ATOM 775 O O . VAL A 1 109 ? -1.742 12.941 5.281 1.00 82.81 109 VAL A O 1
ATOM 778 N N . LYS A 1 110 ? -0.854 13.630 3.339 1.00 81.06 110 LYS A N 1
ATOM 779 C CA . LYS A 1 110 ? -0.562 14.993 3.784 1.00 81.06 110 LYS A CA 1
ATOM 780 C C . LYS A 1 110 ? -1.841 15.790 4.044 1.00 81.06 110 LYS A C 1
ATOM 782 O O . LYS A 1 110 ? -1.900 16.521 5.034 1.00 81.06 110 LYS A O 1
ATOM 787 N N . ASP A 1 111 ? -2.855 15.624 3.200 1.00 77.69 111 ASP A N 1
ATOM 788 C CA . ASP A 1 111 ? -4.155 16.282 3.323 1.00 77.69 111 ASP A CA 1
ATOM 789 C C . ASP A 1 111 ? -4.949 15.736 4.517 1.00 77.69 111 ASP A C 1
ATOM 791 O O . ASP A 1 111 ? -5.488 16.513 5.301 1.00 77.69 111 ASP A O 1
ATOM 795 N N . ALA A 1 112 ? -4.895 14.424 4.776 1.00 72.94 112 ALA A N 1
ATOM 796 C CA . ALA A 1 112 ? -5.465 13.819 5.984 1.00 72.94 112 ALA A CA 1
ATOM 797 C C . ALA A 1 112 ? -4.844 14.382 7.281 1.00 72.94 112 ALA A C 1
ATOM 799 O O . ALA A 1 112 ? -5.549 14.616 8.266 1.00 72.94 112 ALA A O 1
ATOM 800 N N . GLY A 1 113 ? -3.537 14.677 7.277 1.00 63.69 113 GLY A N 1
ATOM 801 C CA . GLY A 1 113 ? -2.870 15.382 8.378 1.00 63.69 113 GLY A CA 1
ATOM 802 C C . GLY A 1 113 ? -3.278 16.857 8.505 1.00 63.69 113 GLY A C 1
ATOM 803 O O . GLY A 1 113 ? -3.272 17.413 9.605 1.00 63.69 113 GLY A O 1
ATOM 804 N N . ARG A 1 114 ? -3.673 17.504 7.399 1.00 60.06 114 ARG A N 1
ATOM 805 C CA . ARG A 1 114 ? -4.030 18.933 7.346 1.00 60.06 114 ARG A CA 1
ATOM 806 C C . ARG A 1 114 ? -5.510 19.202 7.630 1.00 60.06 114 ARG A C 1
ATOM 808 O O . ARG A 1 114 ? -5.817 20.184 8.307 1.00 60.06 114 ARG A O 1
ATOM 815 N N . GLY A 1 115 ? -6.410 18.316 7.205 1.00 49.38 115 GLY A N 1
ATOM 816 C CA . GLY A 1 115 ? -7.860 18.401 7.419 1.00 49.38 115 GLY A CA 1
ATOM 817 C C . GLY A 1 115 ? -8.277 18.390 8.894 1.00 49.38 115 GLY A C 1
ATOM 818 O O . GLY A 1 115 ? -9.326 18.922 9.246 1.00 49.38 115 GLY A O 1
ATOM 819 N N . ALA A 1 116 ? -7.419 17.890 9.786 1.00 47.00 116 ALA A N 1
ATOM 820 C CA . ALA A 1 116 ? -7.632 17.956 11.229 1.00 47.00 116 ALA A CA 1
ATOM 821 C C . ALA A 1 116 ? -7.249 19.298 11.876 1.00 47.00 116 ALA A C 1
ATOM 823 O O . ALA A 1 116 ? -7.609 19.533 13.025 1.00 47.00 116 ALA A O 1
ATOM 824 N N . LYS A 1 117 ? -6.526 20.178 11.170 1.00 42.16 117 LYS A N 1
ATOM 825 C CA . LYS A 1 117 ? -6.177 21.516 11.674 1.00 42.16 117 LYS A CA 1
ATOM 826 C C . LYS A 1 117 ? -7.187 22.594 11.248 1.00 42.16 117 LYS A C 1
ATOM 828 O O . LYS A 1 117 ? -7.033 23.741 11.650 1.00 42.16 117 LYS A O 1
ATOM 833 N N . GLY A 1 118 ? -8.185 22.242 10.424 1.00 39.62 118 GLY A N 1
ATOM 834 C CA . GLY A 1 118 ? -9.106 23.192 9.781 1.00 39.62 118 GLY A CA 1
ATOM 835 C C . GLY A 1 118 ? -10.606 22.911 9.926 1.00 39.62 118 GLY A C 1
ATOM 836 O O . GLY A 1 118 ? -11.400 23.721 9.456 1.00 39.62 118 GLY A O 1
ATOM 837 N N . LYS A 1 119 ? -11.030 21.819 10.574 1.00 37.69 119 LYS A N 1
ATOM 838 C CA . LYS A 1 119 ? -12.435 21.626 10.967 1.00 37.69 119 LYS A CA 1
ATOM 839 C C . LYS A 1 119 ? -12.540 21.702 12.482 1.00 37.69 119 LYS A C 1
ATOM 841 O O . LYS A 1 119 ? -11.976 20.864 13.179 1.00 37.69 119 LYS A O 1
ATOM 846 N N . GLY A 1 120 ? -13.229 22.743 12.948 1.00 36.69 120 GLY A N 1
ATOM 847 C CA . GLY A 1 120 ? -13.640 22.887 14.335 1.00 36.69 120 GLY A CA 1
ATOM 848 C C . GLY A 1 120 ? -14.329 21.628 14.851 1.00 36.69 120 GLY A C 1
ATOM 849 O O . GLY A 1 120 ? -14.892 20.857 14.075 1.00 36.69 120 GLY A O 1
ATOM 850 N N . GLU A 1 121 ? -14.189 21.445 16.160 1.00 37.28 121 GLU A N 1
ATOM 851 C CA . GLU A 1 121 ? -15.083 20.717 17.061 1.00 37.28 121 GLU A CA 1
ATOM 852 C C . GLU A 1 121 ? -15.985 19.661 16.394 1.00 37.28 121 GLU A C 1
ATOM 854 O O . GLU A 1 121 ? -16.981 20.015 15.755 1.00 37.28 121 GLU A O 1
ATOM 859 N N . PRO A 1 122 ? -15.738 18.351 16.593 1.00 42.78 122 PRO A N 1
ATOM 860 C CA . PRO A 1 122 ? -16.821 17.391 16.479 1.00 42.78 122 PRO A CA 1
ATOM 861 C C . PRO A 1 122 ? -17.801 17.708 17.610 1.00 42.78 122 PRO A C 1
ATOM 863 O O . PRO A 1 122 ? -17.615 17.297 18.755 1.00 42.78 122 PRO A O 1
ATOM 866 N N . GLY A 1 123 ? -18.810 18.513 17.281 1.00 39.47 123 GLY A N 1
ATOM 867 C CA . GLY A 1 123 ? -19.961 18.740 18.128 1.00 39.47 123 GLY A CA 1
ATOM 868 C C . GLY A 1 123 ? -20.515 17.399 18.588 1.00 39.47 123 GLY A C 1
ATOM 869 O O . GLY A 1 123 ? -20.674 16.467 17.797 1.00 39.47 123 GLY A O 1
ATOM 870 N N . SER A 1 124 ? -20.777 17.324 19.886 1.00 46.31 124 SER A N 1
ATOM 871 C CA . SER A 1 124 ? -21.543 16.286 20.554 1.00 46.31 124 SER A CA 1
ATOM 872 C C . SER A 1 124 ? -22.860 16.041 19.809 1.00 46.31 124 SER A C 1
ATOM 874 O O . SER A 1 124 ? -23.851 16.730 20.031 1.00 46.31 124 SER A O 1
ATOM 876 N N . GLY A 1 125 ? -22.861 15.078 18.893 1.00 40.38 125 GLY A N 1
ATOM 877 C CA . GLY A 1 125 ? -24.046 14.561 18.221 1.00 40.38 125 GLY A CA 1
ATOM 878 C C . GLY A 1 125 ? -24.195 13.087 18.594 1.00 40.38 125 GLY A C 1
ATOM 879 O O . GLY A 1 125 ? -23.232 12.339 18.415 1.00 40.38 125 GLY A O 1
ATOM 880 N N . PRO A 1 126 ? -25.333 12.657 19.165 1.00 40.56 126 PRO A N 1
ATOM 881 C CA . PRO A 1 126 ? -25.506 11.285 19.623 1.00 40.56 126 PRO A CA 1
ATOM 882 C C . PRO A 1 126 ? -25.362 10.290 18.465 1.00 40.56 126 PRO A C 1
ATOM 884 O O . PRO A 1 126 ? -25.816 10.534 17.347 1.00 40.56 126 PRO A O 1
ATOM 887 N N . LEU A 1 127 ? -24.706 9.168 18.766 1.00 47.56 127 LEU A N 1
ATOM 888 C CA . LEU A 1 127 ? -24.511 8.033 17.869 1.00 47.56 127 LEU A CA 1
ATOM 889 C C . LEU A 1 127 ? -25.869 7.598 17.279 1.00 47.56 127 LEU A C 1
ATOM 891 O O . LEU A 1 127 ? -26.801 7.371 18.057 1.00 47.56 127 LEU A O 1
ATOM 895 N N . PRO A 1 128 ? -26.019 7.461 15.946 1.00 45.56 128 PRO A N 1
ATOM 896 C CA . PRO A 1 128 ? -27.220 6.867 15.376 1.00 45.56 128 PRO A CA 1
ATOM 897 C C . PRO A 1 128 ? -27.334 5.420 15.866 1.00 45.56 128 PRO A C 1
ATOM 899 O O . PRO A 1 128 ? -26.393 4.633 15.758 1.00 45.56 128 PRO A O 1
ATOM 902 N N . GLY A 1 129 ? -28.482 5.127 16.476 1.00 44.00 129 GLY A N 1
ATOM 903 C CA . GLY A 1 129 ? -28.758 3.906 17.214 1.00 44.00 129 GLY A CA 1
ATOM 904 C C . GLY A 1 129 ? -28.491 2.630 16.422 1.00 44.00 129 GLY A C 1
ATOM 905 O O . GLY A 1 129 ? -28.934 2.462 15.286 1.00 44.00 129 GLY A O 1
ATOM 906 N N . VAL A 1 130 ? -27.808 1.707 17.096 1.00 50.12 130 VAL A N 1
ATOM 907 C CA . VAL A 1 130 ? -27.884 0.273 16.833 1.00 50.12 130 VAL A CA 1
ATOM 908 C C . VAL A 1 130 ? -29.356 -0.136 16.891 1.00 50.12 130 VAL A C 1
ATOM 910 O O . VAL A 1 130 ? -30.005 -0.044 17.931 1.00 50.12 130 VAL A O 1
ATOM 913 N N . ASN A 1 131 ? -29.907 -0.515 15.742 1.00 40.84 131 ASN A N 1
ATOM 914 C CA . ASN A 1 131 ? -31.251 -1.059 15.657 1.00 40.84 131 ASN A CA 1
ATOM 915 C C . ASN A 1 131 ? -31.198 -2.492 16.205 1.00 40.84 131 ASN A C 1
ATOM 917 O O . ASN A 1 131 ? -30.761 -3.415 15.519 1.00 40.84 131 ASN A O 1
ATOM 921 N N . ALA A 1 132 ? -31.549 -2.637 17.483 1.00 46.06 132 ALA A N 1
ATOM 922 C CA . ALA A 1 132 ? -31.941 -3.908 18.064 1.00 46.06 132 ALA A CA 1
ATOM 923 C C . ALA A 1 132 ? -33.310 -4.267 17.472 1.00 46.06 132 ALA A C 1
ATOM 925 O O . ALA A 1 132 ? -34.329 -3.724 17.891 1.00 46.06 132 ALA A O 1
ATOM 926 N N . GLY A 1 133 ? -33.298 -5.116 16.446 1.00 41.72 133 GLY A N 1
ATOM 927 C CA . GLY A 1 133 ? -34.489 -5.790 15.948 1.00 41.72 133 GLY A CA 1
ATOM 928 C C . GLY A 1 133 ? -34.714 -7.074 16.739 1.00 41.72 133 GLY A C 1
ATOM 929 O O . GLY A 1 133 ? -33.775 -7.856 16.901 1.00 41.72 133 GLY A O 1
ATOM 930 N N . GLU A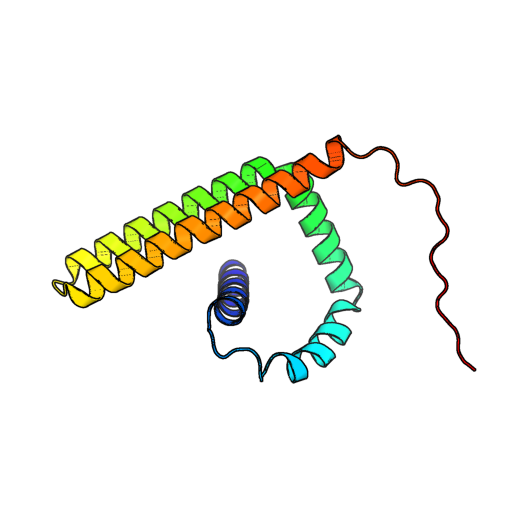 1 134 ? -35.939 -7.197 17.247 1.00 39.34 134 GLU A N 1
ATOM 931 C CA . GLU A 1 134 ? -36.567 -8.347 17.918 1.00 39.34 134 GLU A CA 1
ATOM 932 C C . GLU A 1 134 ? -36.402 -9.695 17.196 1.00 39.34 134 GLU A C 1
ATOM 934 O O . GLU A 1 134 ? -36.310 -9.713 15.945 1.00 39.34 134 GLU A O 1
#

Secondary structure (DSSP, 8-state):
-HHHHHHHHHHHHHHHHH-TTTHHHHHHHHHHHHHHHTSHHHHHHHHHHHHHHHHHHHHHHHHHHHHHHHHHHHHHHHHHHTS-HHHHHHHHHHHHHHHHHHHHHHHHHHHHHHHTTTS------PPPP-----